Protein AF-A0A0M8T6E2-F1 (afdb_monomer_lite)

Radius of gyration: 16.02 Å; chains: 1; bounding box: 38×31×48 Å

Foldseek 3Di:
DDLLVVLVLQLPFAAPVGRVHGQWEADLAFIWGHGDPDSADPFWDKKKKWKWWWQWDQDPPDGDIFTAIDTDDMDIWTYDSDTDGIPPGRWDCADDNIKMKMWIFTDDDDDRVQADRDDDAPDPPDPGQKDWGDTPDSGTNTMMIRGHPCNVVD

pLDDT: mean 89.42, std 9.11, range [56.34, 98.38]

Sequence (154 aa):
MGPDEKADYLKALRSKDRPDYSALFMTDTGVYLSLKDGKRPCEAVEVKISHFRVDMTRATSKPGYSHSYKPINTVVVKVGPRDGFAPGSVPPPPQGCGGTLSVLYVGDEITEDDLPDELRLPSTDSSIDWTLVVLTADRALDGVFQPPAVLQNC

Structure (mmCIF, N/CA/C/O backbone):
data_AF-A0A0M8T6E2-F1
#
_entry.id   AF-A0A0M8T6E2-F1
#
loop_
_atom_site.group_PDB
_atom_site.id
_atom_site.type_symbol
_atom_site.label_atom_id
_atom_site.label_alt_id
_atom_site.label_comp_id
_atom_site.label_asym_id
_atom_site.label_entity_id
_atom_site.label_seq_id
_atom_site.pdbx_PDB_ins_code
_atom_site.Cartn_x
_atom_site.Cartn_y
_atom_site.Cartn_z
_atom_site.occupancy
_atom_site.B_iso_or_equiv
_atom_site.auth_seq_id
_atom_site.auth_comp_id
_atom_site.auth_asym_id
_atom_site.auth_atom_id
_atom_site.pdbx_PDB_model_num
ATOM 1 N N . MET A 1 1 ? -12.105 -11.218 15.737 1.00 69.62 1 MET A N 1
ATOM 2 C CA . MET A 1 1 ? -12.263 -10.846 14.323 1.00 69.62 1 MET A CA 1
ATOM 3 C C . MET A 1 1 ? -11.144 -11.518 13.558 1.00 69.62 1 MET A C 1
ATOM 5 O O . MET A 1 1 ? -9.988 -11.320 13.930 1.00 69.62 1 MET A O 1
ATOM 9 N N . GLY A 1 2 ? -11.487 -12.373 12.598 1.00 80.25 2 GLY A N 1
ATOM 10 C CA . GLY A 1 2 ? -10.502 -12.999 11.712 1.00 80.25 2 GLY A CA 1
ATOM 11 C C . GLY A 1 2 ? -9.833 -11.974 10.780 1.00 80.25 2 GLY A C 1
ATOM 12 O O . GLY A 1 2 ? -10.283 -10.826 10.723 1.00 80.25 2 GLY A O 1
ATOM 13 N N . PRO A 1 3 ? -8.757 -12.344 10.062 1.00 81.31 3 PRO A N 1
ATOM 14 C CA . PRO A 1 3 ? -8.084 -11.451 9.117 1.00 81.31 3 PRO A CA 1
ATOM 15 C C . PRO A 1 3 ? -8.998 -10.895 8.018 1.00 81.31 3 PRO A C 1
ATOM 17 O O . PRO A 1 3 ? -8.932 -9.701 7.737 1.00 81.31 3 PRO A O 1
ATOM 20 N N . ASP A 1 4 ? -9.889 -11.721 7.472 1.00 86.50 4 ASP A N 1
ATOM 21 C CA . ASP A 1 4 ? -10.779 -11.325 6.372 1.00 86.50 4 ASP A CA 1
ATOM 22 C C . ASP A 1 4 ? -11.868 -10.363 6.856 1.00 86.50 4 ASP A C 1
ATOM 24 O O . ASP A 1 4 ? -12.018 -9.266 6.326 1.00 86.50 4 ASP A O 1
ATOM 28 N N . GLU A 1 5 ? -12.528 -10.688 7.973 1.00 89.56 5 GLU A N 1
ATOM 29 C CA . GLU A 1 5 ? -13.490 -9.788 8.629 1.00 89.56 5 GLU A CA 1
ATOM 30 C C . GLU A 1 5 ? -12.855 -8.433 8.981 1.00 89.56 5 GLU A C 1
ATOM 32 O O . GLU A 1 5 ? -13.495 -7.383 8.914 1.00 89.56 5 GLU A O 1
ATOM 37 N N . LYS A 1 6 ? -11.572 -8.452 9.363 1.00 92.00 6 LYS A N 1
ATOM 38 C CA . LYS A 1 6 ? -10.796 -7.248 9.653 1.00 92.00 6 LYS A CA 1
ATOM 39 C C . LYS A 1 6 ? -10.529 -6.442 8.388 1.00 92.00 6 LYS A C 1
ATOM 41 O O . LYS A 1 6 ? -10.635 -5.216 8.442 1.00 92.00 6 LYS A O 1
ATOM 46 N N . ALA A 1 7 ? -10.177 -7.101 7.287 1.00 92.88 7 ALA A N 1
ATOM 47 C CA . ALA A 1 7 ? -9.965 -6.445 6.006 1.00 92.88 7 ALA A CA 1
ATOM 48 C C . ALA A 1 7 ? -11.254 -5.770 5.532 1.00 92.88 7 ALA A C 1
ATOM 50 O O . ALA A 1 7 ? -11.244 -4.571 5.255 1.00 92.88 7 ALA A O 1
ATOM 51 N N . ASP A 1 8 ? -12.369 -6.497 5.554 1.00 93.12 8 ASP A N 1
ATOM 52 C CA . ASP A 1 8 ? -13.688 -5.997 5.167 1.00 93.12 8 ASP A CA 1
ATOM 53 C C . ASP A 1 8 ? -14.126 -4.814 6.023 1.00 93.12 8 ASP A C 1
ATOM 55 O O . ASP A 1 8 ? -14.565 -3.783 5.506 1.00 93.12 8 ASP A O 1
ATOM 59 N N . TYR A 1 9 ? -13.956 -4.925 7.342 1.00 93.25 9 TYR A N 1
ATOM 60 C CA . TYR A 1 9 ? -14.249 -3.835 8.260 1.00 93.25 9 TYR A CA 1
ATOM 61 C C . TYR A 1 9 ? -13.443 -2.578 7.916 1.00 93.25 9 TYR A C 1
ATOM 63 O O . TYR A 1 9 ? -14.031 -1.504 7.776 1.00 93.25 9 TYR A O 1
ATOM 71 N N . LEU A 1 10 ? -12.120 -2.701 7.744 1.00 93.56 10 LEU A N 1
ATOM 72 C CA . LEU A 1 10 ? -11.243 -1.570 7.426 1.00 93.56 10 LEU A CA 1
ATOM 73 C C . LEU A 1 10 ? -11.562 -0.968 6.050 1.00 93.56 10 LEU A C 1
ATOM 75 O O . LEU A 1 10 ? -11.645 0.254 5.932 1.00 93.56 10 LEU A O 1
ATOM 79 N N . LYS A 1 11 ? -11.827 -1.805 5.040 1.00 92.38 11 LYS A N 1
ATOM 80 C CA . LYS A 1 11 ? -12.272 -1.389 3.700 1.00 92.38 11 LYS A CA 1
ATOM 81 C C . LYS A 1 11 ? -13.623 -0.691 3.714 1.00 92.38 11 LYS A C 1
ATOM 83 O O . LYS A 1 11 ? -13.892 0.129 2.839 1.00 92.38 11 LYS A O 1
ATOM 88 N N . ALA A 1 12 ? -14.498 -1.010 4.666 1.00 92.50 12 ALA A N 1
ATOM 89 C CA . ALA A 1 12 ? -15.821 -0.403 4.805 1.00 92.50 12 ALA A CA 1
ATOM 90 C C . ALA A 1 12 ? -15.797 0.955 5.526 1.00 92.50 12 ALA A C 1
ATOM 92 O O . ALA A 1 12 ? -16.806 1.672 5.524 1.00 92.50 12 ALA A O 1
ATOM 93 N N . LEU A 1 13 ? -14.669 1.333 6.133 1.00 92.44 13 LEU A N 1
ATOM 94 C CA . LEU A 1 13 ? -14.503 2.646 6.742 1.00 92.44 13 LEU A CA 1
ATOM 95 C C . LEU A 1 13 ? -14.535 3.731 5.661 1.00 92.44 13 LEU A C 1
ATOM 97 O O . LEU A 1 13 ? -13.966 3.576 4.581 1.00 92.44 13 LEU A O 1
ATOM 101 N N . ARG A 1 14 ? -15.227 4.840 5.935 1.00 92.81 14 ARG A N 1
ATOM 102 C CA . ARG A 1 14 ? -15.407 5.935 4.971 1.00 92.81 14 ARG A CA 1
ATOM 103 C C . ARG A 1 14 ? -14.781 7.221 5.457 1.00 92.81 14 ARG A C 1
ATOM 105 O O . ARG A 1 14 ? -14.895 7.559 6.642 1.00 92.81 14 ARG A O 1
ATOM 112 N N . SER A 1 15 ? -14.123 7.907 4.526 1.00 90.94 15 SER A N 1
ATOM 113 C CA . SER A 1 15 ? -13.422 9.141 4.832 1.00 90.94 15 SER A CA 1
ATOM 114 C C . SER A 1 15 ? -14.388 10.250 5.241 1.00 90.94 15 SER A C 1
ATOM 116 O O . SER A 1 15 ? -15.468 10.391 4.660 1.00 90.94 15 SER A O 1
ATOM 118 N N . LYS A 1 16 ? -14.015 11.043 6.255 1.00 88.38 16 LYS A N 1
ATOM 119 C CA . LYS A 1 16 ? -14.802 12.224 6.658 1.00 88.38 16 LYS A CA 1
ATOM 120 C C . LYS A 1 16 ? -14.781 13.312 5.588 1.00 88.38 16 LYS A C 1
ATOM 122 O O . LYS A 1 16 ? -15.783 13.989 5.388 1.00 88.38 16 LYS A O 1
ATOM 127 N N . ASP A 1 17 ? -13.645 13.445 4.907 1.00 86.00 17 ASP A N 1
ATOM 128 C CA . ASP A 1 17 ? -13.389 14.503 3.935 1.00 86.00 17 ASP A CA 1
ATOM 129 C C . ASP A 1 17 ? -13.932 14.109 2.555 1.00 86.00 17 ASP A C 1
ATOM 131 O O . ASP A 1 17 ? -14.303 14.968 1.756 1.00 86.00 17 ASP A O 1
ATOM 135 N N . ARG A 1 18 ? -13.987 12.799 2.269 1.00 85.19 18 ARG A N 1
ATOM 136 C CA . ARG A 1 18 ? -14.469 12.241 1.000 1.00 85.19 18 ARG A CA 1
ATOM 137 C C . ARG A 1 18 ? -15.268 10.949 1.234 1.00 85.19 18 ARG A C 1
ATOM 139 O O . ARG A 1 18 ? -14.682 9.870 1.233 1.00 85.19 18 ARG A O 1
ATOM 146 N N . PRO A 1 19 ? -16.599 11.026 1.401 1.00 83.69 19 PRO A N 1
ATOM 147 C CA . PRO A 1 19 ? -17.426 9.878 1.782 1.00 83.69 19 PRO A CA 1
ATOM 148 C C . PRO A 1 19 ? -17.401 8.683 0.823 1.00 83.69 19 PRO A C 1
ATOM 150 O O . PRO A 1 19 ? -17.725 7.585 1.260 1.00 83.69 19 PRO A O 1
ATOM 153 N N . ASP A 1 20 ? -17.016 8.874 -0.440 1.00 85.50 20 ASP A N 1
ATOM 154 C CA . ASP A 1 20 ? -16.897 7.795 -1.434 1.00 85.50 20 ASP A CA 1
ATOM 155 C C . ASP A 1 20 ? -15.551 7.050 -1.367 1.00 85.50 20 ASP A C 1
ATOM 157 O O . ASP A 1 20 ? -15.358 6.048 -2.051 1.00 85.50 20 ASP A O 1
ATOM 161 N N . TYR A 1 21 ? -14.617 7.518 -0.534 1.00 85.81 21 TYR A N 1
ATOM 162 C CA . TYR A 1 21 ? -13.268 6.970 -0.403 1.00 85.81 21 TYR A CA 1
ATOM 163 C C . TYR A 1 21 ? -13.101 6.210 0.918 1.00 85.81 21 TYR A C 1
ATOM 165 O O . TYR A 1 21 ? -13.776 6.492 1.919 1.00 85.81 21 TYR A O 1
ATOM 173 N N . SER A 1 22 ? -12.164 5.257 0.929 1.00 91.38 22 SER A N 1
ATOM 174 C CA . SER A 1 22 ? -11.736 4.578 2.156 1.00 91.38 22 SER A CA 1
ATOM 175 C C . SER A 1 22 ? -11.199 5.591 3.172 1.00 91.38 22 SER A C 1
ATOM 177 O O . SER A 1 22 ? -10.497 6.538 2.817 1.00 91.38 22 SER A O 1
ATOM 179 N N . ALA A 1 23 ? -11.535 5.403 4.450 1.00 93.88 23 ALA A N 1
ATOM 180 C CA . ALA A 1 23 ? -10.972 6.215 5.532 1.00 93.88 23 ALA A CA 1
ATOM 181 C C . ALA A 1 23 ? -9.496 5.905 5.791 1.00 93.88 23 ALA A C 1
ATOM 183 O O . ALA A 1 23 ? -8.774 6.764 6.292 1.00 93.88 23 ALA A O 1
ATOM 184 N N . LEU A 1 24 ? -9.096 4.662 5.514 1.00 94.81 24 LEU A N 1
ATOM 185 C CA . LEU A 1 24 ? -7.735 4.168 5.626 1.00 94.81 24 LEU A CA 1
ATOM 186 C C . LEU A 1 24 ? -7.137 4.133 4.225 1.00 94.81 24 LEU A C 1
ATOM 188 O O . LEU A 1 24 ? -7.641 3.401 3.372 1.00 94.81 24 LEU A O 1
ATOM 192 N N . PHE A 1 25 ? -6.102 4.930 4.002 1.00 94.50 25 PHE A N 1
ATOM 193 C CA . PHE A 1 25 ? -5.474 5.069 2.694 1.00 94.50 25 PHE A CA 1
ATOM 194 C C . PHE A 1 25 ? -3.969 5.295 2.831 1.00 94.50 25 PHE A C 1
ATOM 196 O O . PHE A 1 25 ? -3.473 5.686 3.894 1.00 94.50 25 PHE A O 1
ATOM 203 N N . MET A 1 26 ? -3.251 5.041 1.747 1.00 95.19 26 MET A N 1
ATOM 204 C CA . MET A 1 26 ? -1.810 5.211 1.634 1.00 95.19 26 MET A CA 1
ATOM 205 C C . MET A 1 26 ? -1.477 6.298 0.604 1.00 95.19 26 MET A C 1
ATOM 207 O O . MET A 1 26 ? -2.158 6.461 -0.406 1.00 95.19 26 MET A O 1
ATOM 211 N N . THR A 1 27 ? -0.414 7.048 0.873 1.00 94.25 27 THR A N 1
ATOM 212 C CA . THR A 1 27 ? 0.239 7.984 -0.052 1.00 94.25 27 THR A CA 1
ATOM 213 C C . THR A 1 27 ? 1.740 7.680 -0.097 1.00 94.25 27 THR A C 1
ATOM 215 O O . THR A 1 27 ? 2.234 6.821 0.639 1.00 94.25 27 THR A O 1
ATOM 218 N N . ASP A 1 28 ? 2.498 8.413 -0.909 1.00 92.75 28 ASP A N 1
ATOM 219 C CA . ASP A 1 28 ? 3.970 8.411 -0.887 1.00 92.75 28 ASP A CA 1
ATOM 220 C C . ASP A 1 28 ? 4.573 8.846 0.460 1.00 92.75 28 ASP A C 1
ATOM 222 O O . ASP A 1 28 ? 5.725 8.543 0.757 1.00 92.75 28 ASP A O 1
ATOM 226 N N . THR A 1 29 ? 3.794 9.522 1.307 1.00 95.00 29 THR A N 1
ATOM 227 C CA . THR A 1 29 ? 4.209 9.940 2.653 1.00 95.00 29 THR A CA 1
ATOM 228 C C . THR A 1 29 ? 3.785 8.966 3.753 1.00 95.00 29 THR A C 1
ATOM 230 O O . THR A 1 29 ? 4.117 9.190 4.917 1.00 95.00 29 THR A O 1
ATOM 233 N N . GLY A 1 30 ? 3.085 7.879 3.412 1.00 96.38 30 GLY A N 1
ATOM 234 C CA . GLY A 1 30 ? 2.708 6.797 4.322 1.00 96.38 30 GLY A CA 1
ATOM 235 C C . GLY A 1 30 ? 1.203 6.606 4.494 1.00 96.38 30 GLY A C 1
ATOM 236 O O . GLY A 1 30 ? 0.403 6.959 3.632 1.00 96.38 30 GLY A O 1
ATOM 237 N N . VAL A 1 31 ? 0.813 5.976 5.602 1.00 97.38 31 VAL A N 1
ATOM 238 C CA . VAL A 1 31 ? -0.565 5.544 5.876 1.00 97.38 31 VAL A CA 1
ATOM 239 C C . VAL A 1 31 ? -1.291 6.542 6.763 1.00 97.38 31 VAL A C 1
ATOM 241 O O . VAL A 1 31 ? -0.778 6.968 7.804 1.00 97.38 31 VAL A O 1
ATOM 244 N N . TYR A 1 32 ? -2.527 6.849 6.380 1.00 95.81 32 TYR A N 1
ATOM 245 C CA . TYR A 1 32 ? -3.393 7.790 7.073 1.00 95.81 32 TYR A CA 1
ATOM 246 C C . TYR A 1 32 ? -4.762 7.188 7.367 1.00 95.81 32 TYR A C 1
ATOM 248 O O . TYR A 1 32 ? -5.313 6.408 6.591 1.00 95.81 32 TYR A O 1
ATOM 256 N N . LEU A 1 33 ? -5.327 7.613 8.496 1.00 94.81 33 LEU A N 1
ATOM 257 C CA . LEU A 1 33 ? -6.717 7.385 8.863 1.00 94.81 33 LEU A CA 1
ATOM 258 C C . LEU A 1 33 ? -7.440 8.727 8.972 1.00 94.81 33 LEU A C 1
ATOM 260 O O . LEU A 1 33 ? -7.041 9.583 9.763 1.00 94.81 33 LEU A O 1
ATOM 264 N N . SER A 1 34 ? -8.526 8.893 8.223 1.00 93.88 34 SER A N 1
ATOM 265 C CA . SER A 1 34 ? -9.425 10.048 8.324 1.00 93.88 34 SER A CA 1
ATOM 266 C C . SER A 1 34 ? -10.866 9.551 8.371 1.00 93.88 34 SER A C 1
ATOM 268 O O . SER A 1 34 ? -11.433 9.239 7.335 1.00 93.88 34 SER A O 1
ATOM 270 N N . LEU A 1 35 ? -11.461 9.395 9.555 1.00 90.75 35 LEU A N 1
ATOM 271 C CA . LEU A 1 35 ? -12.742 8.698 9.731 1.00 90.75 35 LEU A CA 1
ATOM 272 C C . LEU A 1 35 ? -13.931 9.637 9.904 1.00 90.75 35 LEU A C 1
ATOM 274 O O . LEU A 1 35 ? -13.884 10.568 10.704 1.00 90.75 35 LEU A O 1
ATOM 278 N N . LYS A 1 36 ? -15.052 9.308 9.251 1.00 83.00 36 LYS A N 1
ATOM 279 C CA . LYS A 1 36 ? -16.370 9.843 9.622 1.00 83.00 36 LYS A CA 1
ATOM 280 C C . LYS A 1 36 ? -16.832 9.225 10.952 1.00 83.00 36 LYS A C 1
ATOM 282 O O . LYS A 1 36 ? -16.729 8.010 11.134 1.00 83.00 36 LYS A O 1
ATOM 287 N N . ASP A 1 37 ? -17.348 10.046 11.867 1.00 71.31 37 ASP A N 1
ATOM 288 C CA . ASP A 1 37 ? -17.770 9.612 13.207 1.00 71.31 37 ASP A CA 1
ATOM 289 C C . ASP A 1 37 ? -18.751 8.418 13.178 1.00 71.31 37 ASP A C 1
ATOM 291 O O . ASP A 1 37 ? -19.625 8.323 12.314 1.00 71.31 37 ASP A O 1
ATOM 295 N N . GLY A 1 38 ? -18.607 7.499 14.144 1.00 72.38 38 GLY A N 1
ATOM 296 C CA . GLY A 1 38 ? -19.554 6.402 14.411 1.00 72.38 38 GLY A CA 1
ATOM 297 C C . GLY A 1 38 ? -19.102 4.982 14.036 1.00 72.38 38 GLY A C 1
ATOM 298 O O . GLY A 1 38 ? -19.657 4.028 14.571 1.00 72.38 38 GLY A O 1
ATOM 299 N N . LYS A 1 39 ? -18.079 4.808 13.185 1.00 78.94 39 LYS A N 1
ATOM 300 C CA . LYS A 1 39 ? -17.512 3.480 12.829 1.00 78.94 39 LYS A CA 1
ATOM 301 C C . LYS A 1 39 ? -16.029 3.344 13.174 1.00 78.94 39 LYS A C 1
ATOM 303 O O . LYS A 1 39 ? -15.262 2.702 12.469 1.00 78.94 39 LYS A O 1
ATOM 308 N N . ARG A 1 40 ? -15.594 4.024 14.226 1.00 87.00 40 ARG A N 1
ATOM 309 C CA . ARG A 1 40 ? -14.186 4.060 14.607 1.00 87.00 40 ARG A CA 1
ATOM 310 C C . ARG A 1 40 ? -13.771 2.748 15.287 1.00 87.00 40 ARG A C 1
ATOM 312 O O . ARG A 1 40 ? -14.533 2.256 16.119 1.00 87.00 40 ARG A O 1
ATOM 319 N N . PRO A 1 41 ? -12.569 2.210 15.001 1.00 87.00 41 PRO A N 1
ATOM 320 C CA . PRO A 1 41 ? -12.011 1.126 15.800 1.00 87.00 41 PRO A CA 1
ATOM 321 C C . PRO A 1 41 ? -11.953 1.518 17.280 1.00 87.00 41 PRO A C 1
ATOM 323 O O . PRO A 1 41 ? -11.557 2.637 17.606 1.00 87.00 41 PRO A O 1
ATOM 326 N N . CYS A 1 42 ? -12.322 0.609 18.181 1.00 88.44 42 CYS A N 1
ATOM 327 C CA . CYS A 1 42 ? -12.231 0.868 19.621 1.00 88.44 42 CYS A CA 1
ATOM 328 C C . CYS A 1 42 ? -10.776 1.071 20.078 1.00 88.44 42 CYS A C 1
ATOM 330 O O . CYS A 1 42 ? -10.515 1.843 20.997 1.00 88.44 42 CYS A O 1
ATOM 332 N N . GLU A 1 43 ? -9.833 0.416 19.399 1.00 91.69 43 GLU A N 1
ATOM 333 C CA . GLU A 1 43 ? -8.400 0.455 19.678 1.00 91.69 43 GLU A CA 1
ATOM 334 C C . GLU A 1 43 ? -7.595 0.623 18.385 1.00 91.69 43 GLU A C 1
ATOM 336 O O . GLU A 1 43 ? -8.123 0.475 17.281 1.00 91.69 43 GLU A O 1
ATOM 341 N N . ALA A 1 44 ? -6.307 0.941 18.522 1.00 93.50 44 ALA A N 1
ATOM 342 C CA . ALA A 1 44 ? -5.403 1.022 17.384 1.00 93.50 44 ALA A CA 1
ATOM 343 C C . ALA A 1 44 ? -5.242 -0.360 16.745 1.00 93.50 44 ALA A C 1
ATOM 345 O O . ALA A 1 44 ? -4.975 -1.351 17.424 1.00 93.50 44 ALA A O 1
ATOM 346 N N . VAL A 1 45 ? -5.384 -0.415 15.428 1.00 94.00 45 VAL A N 1
ATOM 347 C CA . VAL A 1 45 ? -5.386 -1.654 14.663 1.00 94.00 45 VAL A CA 1
ATOM 348 C C . VAL A 1 45 ? -4.016 -1.876 14.040 1.00 94.00 45 VAL A C 1
ATOM 350 O O . VAL A 1 45 ? -3.494 -1.000 13.356 1.00 94.00 45 VAL A O 1
ATOM 353 N N . GLU A 1 46 ? -3.443 -3.059 14.251 1.00 95.75 46 GLU A N 1
ATOM 354 C CA . GLU A 1 46 ? -2.213 -3.464 13.567 1.00 95.75 46 GLU A CA 1
ATOM 355 C C . GLU A 1 46 ? -2.485 -3.812 12.105 1.00 95.75 46 GLU A C 1
ATOM 357 O O . GLU A 1 46 ? -3.378 -4.609 11.802 1.00 95.75 46 GLU A O 1
ATOM 362 N N . VAL A 1 47 ? -1.697 -3.233 11.213 1.00 97.00 47 VAL A N 1
ATOM 363 C CA . VAL A 1 47 ? -1.704 -3.485 9.770 1.00 97.00 47 VAL A CA 1
ATOM 364 C C . VAL A 1 47 ? -0.268 -3.694 9.308 1.00 97.00 47 VAL A C 1
ATOM 366 O O . VAL A 1 47 ? 0.680 -3.252 9.965 1.00 97.00 47 VAL A O 1
ATOM 369 N N . LYS A 1 48 ? -0.105 -4.394 8.191 1.00 98.31 48 LYS A N 1
ATOM 370 C CA . LYS A 1 48 ? 1.196 -4.675 7.592 1.00 98.31 48 LYS A CA 1
ATOM 371 C C . LYS A 1 48 ? 1.365 -3.846 6.329 1.00 98.31 48 LYS A C 1
ATOM 373 O O . LYS A 1 48 ? 0.393 -3.585 5.623 1.00 98.31 48 LYS A O 1
ATOM 378 N N . ILE A 1 49 ? 2.599 -3.447 6.056 1.00 98.38 49 ILE A N 1
ATOM 379 C CA . ILE A 1 49 ? 2.982 -2.806 4.805 1.00 98.38 49 ILE A CA 1
ATOM 380 C C . ILE A 1 49 ? 4.136 -3.604 4.225 1.00 98.38 49 ILE A C 1
ATOM 382 O O . ILE A 1 49 ? 5.175 -3.717 4.872 1.00 98.38 49 ILE A O 1
ATOM 386 N N . SER A 1 50 ? 3.952 -4.157 3.032 1.00 98.38 50 SER A N 1
ATOM 387 C CA . SER A 1 50 ? 5.029 -4.813 2.290 1.00 98.38 50 SER A CA 1
ATOM 388 C C . SER A 1 50 ? 5.510 -3.864 1.208 1.00 98.38 50 SER A C 1
ATOM 390 O O . SER A 1 50 ? 4.713 -3.324 0.437 1.00 98.38 50 SER A O 1
ATOM 392 N N . HIS A 1 51 ? 6.818 -3.641 1.187 1.00 98.00 51 HIS A N 1
ATOM 393 C CA . HIS A 1 51 ? 7.484 -2.812 0.202 1.00 98.00 51 HIS A CA 1
ATOM 394 C C . HIS A 1 51 ? 8.183 -3.705 -0.816 1.00 98.00 51 HIS A C 1
ATOM 396 O O . HIS A 1 51 ? 8.917 -4.628 -0.458 1.00 98.00 51 HIS A O 1
ATOM 402 N N . PHE A 1 52 ? 7.990 -3.387 -2.088 1.00 97.88 52 PHE A N 1
ATOM 403 C CA . PHE A 1 52 ? 8.589 -4.067 -3.220 1.00 97.88 52 PHE A CA 1
ATOM 404 C C . PHE A 1 52 ? 9.335 -3.054 -4.068 1.00 97.88 52 PHE A C 1
ATOM 406 O O . PHE A 1 52 ? 8.835 -1.972 -4.379 1.00 97.88 52 PHE A O 1
ATOM 413 N N . ARG A 1 53 ? 10.535 -3.427 -4.486 1.00 96.62 53 ARG A N 1
ATOM 414 C CA . ARG A 1 53 ? 11.233 -2.751 -5.563 1.00 96.62 53 ARG A CA 1
ATOM 415 C C . ARG A 1 53 ? 10.596 -3.184 -6.877 1.00 96.62 53 ARG A C 1
ATOM 417 O O . ARG A 1 53 ? 10.417 -4.375 -7.112 1.00 96.62 53 ARG A O 1
ATOM 424 N N . VAL A 1 54 ? 10.291 -2.215 -7.727 1.00 95.69 54 VAL A N 1
ATOM 425 C CA . VAL A 1 54 ? 9.778 -2.438 -9.080 1.00 95.69 54 VAL A CA 1
ATOM 426 C C . VAL A 1 54 ? 10.890 -2.093 -10.053 1.00 95.69 54 VAL A C 1
ATOM 428 O O . VAL A 1 54 ? 11.106 -0.922 -10.363 1.00 95.69 54 VAL A O 1
ATOM 431 N N . ASP A 1 55 ? 11.633 -3.101 -10.499 1.00 92.44 55 ASP A N 1
ATOM 432 C CA . ASP A 1 55 ? 12.658 -2.898 -11.519 1.00 92.44 55 ASP A CA 1
ATOM 433 C C . ASP A 1 55 ? 11.967 -2.691 -12.865 1.00 92.44 55 ASP A C 1
ATOM 435 O O . ASP A 1 55 ? 11.244 -3.567 -13.335 1.00 92.44 55 ASP A O 1
ATOM 439 N N . MET A 1 56 ? 12.174 -1.521 -13.467 1.00 87.31 56 MET A N 1
ATOM 440 C CA . MET A 1 56 ? 11.571 -1.154 -14.742 1.00 87.31 56 MET A CA 1
ATOM 441 C C . MET A 1 56 ? 12.603 -1.219 -15.859 1.00 87.31 56 MET A C 1
ATOM 443 O O . MET A 1 56 ? 13.748 -0.800 -15.701 1.00 87.31 56 MET A O 1
ATOM 447 N N . THR A 1 57 ? 12.197 -1.747 -17.007 1.00 83.69 57 THR A N 1
ATOM 448 C CA . THR A 1 57 ? 13.040 -1.822 -18.202 1.00 83.69 57 THR A CA 1
ATOM 449 C C . THR A 1 57 ? 12.222 -1.416 -19.409 1.00 83.69 57 THR A C 1
ATOM 451 O O . THR A 1 57 ? 11.100 -1.896 -19.597 1.00 83.69 57 THR A O 1
ATOM 454 N N . ARG A 1 58 ? 12.764 -0.527 -20.238 1.00 76.88 58 ARG A N 1
ATOM 455 C CA . ARG A 1 58 ? 12.123 -0.144 -21.489 1.00 76.88 58 ARG A CA 1
ATOM 456 C C . ARG A 1 58 ? 11.920 -1.366 -22.374 1.00 76.88 58 ARG A C 1
ATOM 458 O O . ARG A 1 58 ? 12.867 -2.077 -22.715 1.00 76.88 58 ARG A O 1
ATOM 465 N N . ALA A 1 59 ? 10.675 -1.600 -22.773 1.00 68.88 59 ALA A N 1
ATOM 466 C CA . ALA A 1 59 ? 10.364 -2.695 -23.671 1.00 68.88 59 ALA A CA 1
ATOM 467 C C . ALA A 1 59 ? 10.946 -2.385 -25.060 1.00 68.88 59 ALA A C 1
ATOM 469 O O . ALA A 1 59 ? 10.670 -1.348 -25.660 1.00 68.88 59 ALA A O 1
ATOM 470 N N . THR A 1 60 ? 11.767 -3.291 -25.586 1.00 66.12 60 THR A N 1
ATOM 471 C CA . THR A 1 60 ? 12.377 -3.149 -26.920 1.00 66.12 60 THR A CA 1
ATOM 472 C C . THR A 1 60 ? 11.404 -3.487 -28.049 1.00 66.12 60 THR A C 1
ATOM 474 O O . THR A 1 60 ? 11.610 -3.073 -29.187 1.00 66.12 60 THR A O 1
ATOM 477 N N . SER A 1 61 ? 10.338 -4.234 -27.746 1.00 58.22 61 SER A N 1
ATOM 478 C CA . SER A 1 61 ? 9.400 -4.797 -28.724 1.00 58.22 61 SER A CA 1
ATOM 479 C C . SER A 1 61 ? 8.062 -4.060 -28.824 1.00 58.22 61 SER A C 1
ATOM 481 O O . SER A 1 61 ? 7.325 -4.281 -29.786 1.00 58.22 61 SER A O 1
ATOM 483 N N . LYS A 1 62 ? 7.725 -3.192 -27.860 1.00 56.34 62 LYS A N 1
ATOM 484 C CA . LYS A 1 62 ? 6.484 -2.401 -27.829 1.00 56.34 62 LYS A CA 1
ATOM 485 C C . LYS A 1 62 ? 6.709 -1.062 -27.117 1.00 56.34 62 LYS A C 1
ATOM 487 O O . LYS A 1 62 ? 7.579 -0.990 -26.253 1.00 56.34 62 LYS A O 1
ATOM 492 N N . PRO A 1 63 ? 5.918 -0.017 -27.419 1.00 60.84 63 PRO A N 1
ATOM 493 C CA . PRO A 1 63 ? 5.892 1.190 -26.600 1.00 60.84 63 PRO A CA 1
ATOM 494 C C . PRO A 1 63 ? 5.468 0.834 -25.168 1.00 60.84 63 PRO A C 1
ATOM 496 O O . PRO A 1 63 ? 4.375 0.306 -24.972 1.00 60.84 63 PRO A O 1
ATOM 499 N N . GLY A 1 64 ? 6.329 1.094 -24.184 1.00 72.50 64 GLY A N 1
ATOM 500 C CA . GLY A 1 64 ? 6.041 0.845 -22.770 1.00 72.50 64 GLY A CA 1
ATOM 501 C C . GLY A 1 64 ? 7.243 0.332 -21.977 1.00 72.50 64 GLY A C 1
ATOM 502 O O . GLY A 1 64 ? 8.371 0.295 -22.474 1.00 72.50 64 GLY A O 1
ATOM 503 N N . TYR A 1 65 ? 6.979 -0.074 -20.737 1.00 77.12 65 TYR A N 1
ATOM 504 C CA . TYR A 1 65 ? 7.963 -0.644 -19.819 1.00 77.12 65 TYR A CA 1
ATOM 505 C C . TYR A 1 65 ? 7.513 -2.037 -19.384 1.00 77.12 65 TYR A C 1
ATOM 507 O O . TYR A 1 65 ? 6.349 -2.231 -19.036 1.00 77.12 65 TYR A O 1
ATOM 515 N N . SER A 1 66 ? 8.435 -2.996 -19.383 1.00 85.25 66 SER A N 1
ATOM 516 C CA . SER A 1 66 ? 8.280 -4.229 -18.611 1.00 85.25 66 SER A CA 1
ATOM 517 C C . SER A 1 66 ? 8.753 -3.988 -17.183 1.00 85.25 66 SER A C 1
ATOM 519 O O . SER A 1 66 ? 9.631 -3.148 -16.959 1.00 85.25 66 SER A O 1
ATOM 521 N N . HIS A 1 67 ? 8.214 -4.738 -16.228 1.00 89.88 67 HIS A N 1
ATOM 522 C CA . HIS A 1 67 ? 8.648 -4.651 -14.842 1.00 89.88 67 HIS A CA 1
ATOM 523 C C . HIS A 1 67 ? 8.705 -6.017 -14.163 1.00 89.88 67 HIS A C 1
ATOM 525 O O . HIS A 1 67 ? 8.109 -6.984 -14.629 1.00 89.88 67 HIS A O 1
ATOM 531 N N . SER A 1 68 ? 9.450 -6.068 -13.063 1.00 93.38 68 SER A N 1
ATOM 532 C CA . SER A 1 68 ? 9.505 -7.202 -12.142 1.00 93.38 68 SER A CA 1
ATOM 533 C C . SER A 1 68 ? 9.539 -6.700 -10.706 1.00 93.38 68 SER A C 1
ATOM 535 O O . SER A 1 68 ? 10.119 -5.642 -10.435 1.00 93.38 68 SER A O 1
ATOM 537 N N . TYR A 1 69 ? 8.977 -7.483 -9.793 1.00 96.06 69 TYR A N 1
ATOM 538 C CA . TYR A 1 69 ? 8.951 -7.175 -8.372 1.00 96.06 69 TYR A CA 1
ATOM 539 C C . TYR A 1 69 ? 10.111 -7.839 -7.635 1.00 96.06 69 TYR A C 1
ATOM 541 O O . TYR A 1 69 ? 10.601 -8.891 -8.032 1.00 96.06 69 TYR A O 1
ATOM 549 N N . LYS A 1 70 ? 10.586 -7.192 -6.570 1.00 96.31 70 LYS A N 1
ATOM 550 C CA . LYS A 1 70 ? 11.503 -7.782 -5.591 1.00 96.31 70 LYS A CA 1
ATOM 551 C C . LYS A 1 70 ? 11.119 -7.308 -4.194 1.00 96.31 70 LYS A C 1
ATOM 553 O O . LYS A 1 70 ? 11.079 -6.093 -3.985 1.00 96.31 70 LYS A O 1
ATOM 558 N N . PRO A 1 71 ? 10.871 -8.203 -3.230 1.00 97.00 71 PRO A N 1
ATOM 559 C CA . PRO A 1 71 ? 10.598 -7.815 -1.855 1.00 97.00 71 PRO A CA 1
ATOM 560 C C . PRO A 1 71 ? 11.752 -6.987 -1.280 1.00 97.00 71 PRO A C 1
ATOM 562 O O . PRO A 1 71 ? 12.924 -7.303 -1.491 1.00 97.00 71 PRO A O 1
ATOM 565 N N . ILE A 1 72 ? 11.421 -5.924 -0.550 1.00 96.50 72 ILE A N 1
ATOM 566 C CA . ILE A 1 72 ? 12.380 -5.129 0.226 1.00 96.50 72 ILE A CA 1
ATOM 567 C C . ILE A 1 72 ? 12.266 -5.539 1.691 1.00 96.50 72 ILE A C 1
ATOM 569 O O . ILE A 1 72 ? 13.197 -6.095 2.271 1.00 96.50 72 ILE A O 1
ATOM 573 N N . ASN A 1 73 ? 11.118 -5.245 2.293 1.00 96.12 73 ASN A N 1
ATOM 574 C CA . ASN A 1 73 ? 10.806 -5.546 3.680 1.00 96.12 73 ASN A CA 1
ATOM 575 C C . ASN A 1 73 ? 9.296 -5.455 3.924 1.00 96.12 73 ASN A C 1
ATOM 577 O O . ASN A 1 73 ? 8.549 -4.855 3.149 1.00 96.12 73 ASN A O 1
ATOM 581 N N . THR A 1 74 ? 8.880 -6.006 5.060 1.00 97.88 74 THR A N 1
ATOM 582 C CA . THR A 1 74 ? 7.534 -5.854 5.605 1.00 97.88 74 THR A CA 1
ATOM 583 C C . THR A 1 74 ? 7.637 -5.133 6.947 1.00 97.88 74 THR A C 1
ATOM 585 O O . THR A 1 74 ? 8.446 -5.509 7.798 1.00 97.88 74 THR A O 1
ATOM 588 N N . VAL A 1 75 ? 6.822 -4.099 7.153 1.00 97.44 75 VAL A N 1
ATOM 589 C CA . VAL A 1 75 ? 6.712 -3.383 8.431 1.00 97.44 75 VAL A CA 1
ATOM 590 C C . VAL A 1 75 ? 5.317 -3.552 9.021 1.00 97.44 75 VAL A C 1
ATOM 592 O O . VAL A 1 75 ? 4.329 -3.680 8.302 1.00 97.44 75 VAL A O 1
ATOM 595 N N . VAL A 1 76 ? 5.233 -3.553 10.351 1.00 98.00 76 VAL A N 1
ATOM 596 C CA . VAL A 1 76 ? 3.964 -3.589 11.086 1.00 98.00 76 VAL A CA 1
ATOM 597 C C . VAL A 1 76 ? 3.759 -2.233 11.740 1.00 98.00 76 VAL A C 1
ATOM 599 O O . VAL A 1 76 ? 4.619 -1.772 12.490 1.00 98.00 76 VAL A O 1
ATOM 602 N N . VAL A 1 77 ? 2.619 -1.602 11.474 1.00 97.38 77 VAL A N 1
ATOM 603 C CA . VAL A 1 77 ? 2.263 -0.299 12.048 1.00 97.38 77 VAL A CA 1
ATOM 604 C C 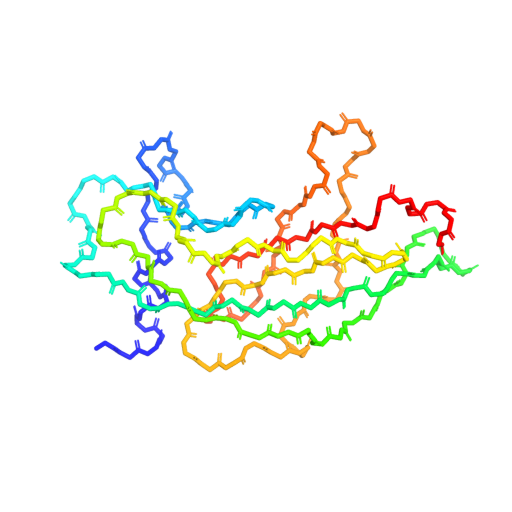. VAL A 1 77 ? 0.894 -0.358 12.710 1.00 97.38 77 VAL A C 1
ATOM 606 O O . VAL A 1 77 ? 0.066 -1.218 12.407 1.00 97.38 77 VAL A O 1
ATOM 609 N N . LYS A 1 78 ? 0.652 0.570 13.636 1.00 96.56 78 LYS A N 1
ATOM 610 C CA . LYS A 1 78 ? -0.641 0.731 14.305 1.00 96.56 78 LYS A CA 1
ATOM 611 C C . LYS A 1 78 ? -1.365 1.941 13.740 1.00 96.56 78 LYS A C 1
ATOM 613 O O . LYS A 1 78 ? -0.783 3.019 13.654 1.00 96.56 78 LYS A O 1
ATOM 618 N N . VAL A 1 79 ? -2.636 1.760 13.396 1.00 94.12 79 VAL A N 1
ATOM 619 C CA . VAL A 1 79 ? -3.485 2.809 12.826 1.00 94.12 79 VA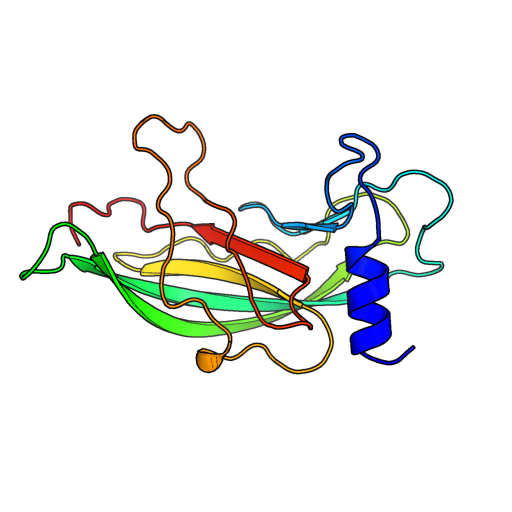L A CA 1
ATOM 620 C C . VAL A 1 79 ? -4.726 3.007 13.686 1.00 94.12 79 VAL A C 1
ATOM 622 O O . VAL A 1 79 ? -5.374 2.044 14.094 1.00 94.12 79 VAL A O 1
ATOM 625 N N . GLY A 1 80 ? -5.081 4.258 13.964 1.00 90.56 80 GLY A N 1
ATOM 626 C CA . GLY A 1 80 ? -6.188 4.576 14.858 1.00 90.56 80 GLY A CA 1
ATOM 627 C C . GLY A 1 80 ? -5.817 4.501 16.350 1.00 90.56 80 GLY A C 1
ATOM 628 O O . GLY A 1 80 ? -4.640 4.504 16.702 1.00 90.56 80 GLY A O 1
ATOM 629 N N . PRO A 1 81 ? -6.810 4.493 17.261 1.00 90.56 81 PRO A N 1
ATOM 630 C CA . PRO A 1 81 ? -8.229 4.660 16.957 1.00 90.56 81 PRO A CA 1
ATOM 631 C C . PRO A 1 81 ? -8.531 6.086 16.478 1.00 90.56 81 PRO A C 1
ATOM 633 O O . PRO A 1 81 ? -9.538 6.308 15.825 1.00 90.56 81 PRO A O 1
ATOM 636 N N . ARG A 1 82 ? -7.661 7.061 16.767 1.00 91.88 82 ARG A N 1
ATOM 637 C CA . ARG A 1 82 ? -7.813 8.449 16.314 1.00 91.88 82 ARG A CA 1
ATOM 638 C C . ARG A 1 82 ? -7.330 8.641 14.880 1.00 91.88 82 ARG A C 1
ATOM 640 O O . ARG A 1 82 ? -6.410 7.958 14.445 1.00 91.88 82 ARG A O 1
ATOM 647 N N . ASP A 1 83 ? -7.944 9.595 14.189 1.00 93.25 83 ASP A N 1
ATOM 648 C CA . ASP A 1 83 ? -7.458 10.086 12.901 1.00 93.25 83 ASP A CA 1
ATOM 649 C C . ASP A 1 83 ? -5.998 10.522 13.008 1.00 93.25 83 ASP A C 1
ATOM 651 O O . ASP A 1 83 ? -5.574 11.064 14.035 1.00 93.25 83 ASP A O 1
ATOM 655 N N . GLY A 1 84 ? -5.259 10.336 11.922 1.00 94.31 84 GLY A N 1
ATOM 656 C CA . GLY A 1 84 ? -3.885 10.787 11.821 1.00 94.31 84 GLY A CA 1
ATOM 657 C C . GLY A 1 84 ? -3.011 9.885 10.966 1.00 94.31 84 GLY A C 1
ATOM 658 O O . GLY A 1 84 ? -3.475 8.975 10.281 1.00 94.31 84 GLY A O 1
ATOM 659 N N . PHE A 1 85 ? -1.724 10.193 11.031 1.00 96.69 85 PHE A N 1
ATOM 660 C CA . PHE A 1 85 ? -0.645 9.467 10.383 1.00 96.69 85 PHE A CA 1
ATOM 661 C C . PHE A 1 85 ? -0.206 8.269 11.230 1.00 96.69 85 PHE A C 1
ATOM 663 O O . PHE A 1 85 ? -0.127 8.380 12.455 1.00 96.69 85 PHE A O 1
ATOM 670 N N . ALA A 1 86 ? 0.127 7.153 10.583 1.00 97.00 86 ALA A N 1
ATOM 671 C CA . ALA A 1 86 ? 0.721 5.986 11.226 1.00 97.00 86 ALA A CA 1
ATOM 672 C C . ALA A 1 86 ? 2.261 6.073 11.185 1.00 97.00 86 ALA A C 1
ATOM 674 O O . ALA A 1 86 ? 2.849 5.929 10.110 1.00 97.00 86 ALA A O 1
ATOM 675 N N . PRO A 1 87 ? 2.959 6.291 12.315 1.00 96.25 87 PRO A N 1
ATOM 676 C CA . PRO A 1 87 ? 4.416 6.397 12.318 1.00 96.25 87 PRO A CA 1
ATOM 677 C C . PRO A 1 87 ? 5.102 5.134 11.787 1.00 96.25 87 PRO A C 1
ATOM 679 O O . PRO A 1 87 ? 4.666 4.020 12.069 1.00 96.25 87 PRO A O 1
ATOM 682 N N . GLY A 1 88 ? 6.191 5.318 11.035 1.00 96.06 88 GLY A N 1
ATOM 683 C CA . GLY A 1 88 ? 6.956 4.215 10.440 1.00 96.06 88 GLY A CA 1
ATOM 684 C C . GLY A 1 88 ? 6.340 3.615 9.172 1.00 96.06 88 GLY A C 1
ATOM 685 O O . GLY A 1 88 ? 6.837 2.605 8.692 1.00 96.06 88 GLY A O 1
ATOM 686 N N . SER A 1 89 ? 5.282 4.226 8.627 1.00 97.56 89 SER A N 1
ATOM 687 C CA . SER A 1 89 ? 4.594 3.755 7.414 1.00 97.56 89 SER A CA 1
ATOM 688 C C . SER A 1 89 ? 5.103 4.362 6.102 1.00 97.56 89 SER A C 1
ATOM 690 O O . SER A 1 89 ? 4.543 4.069 5.049 1.00 97.56 89 SER A O 1
ATOM 692 N N . VAL A 1 90 ? 6.120 5.228 6.155 1.00 97.44 90 VAL A N 1
ATOM 693 C CA . VAL A 1 90 ? 6.643 5.934 4.976 1.00 97.44 90 VAL A CA 1
ATOM 694 C C . VAL A 1 90 ? 7.300 4.930 4.017 1.00 97.44 90 VAL A C 1
ATOM 696 O O . VAL A 1 90 ? 8.212 4.217 4.448 1.00 97.44 90 VAL A O 1
ATOM 699 N N . PRO A 1 91 ? 6.886 4.876 2.737 1.00 96.06 91 PRO A N 1
ATOM 700 C CA . PRO A 1 91 ? 7.558 4.092 1.710 1.00 96.06 91 PRO A CA 1
ATOM 701 C C . PRO A 1 91 ? 9.057 4.410 1.592 1.00 96.06 91 PRO A C 1
ATOM 703 O O . PRO A 1 91 ? 9.455 5.572 1.708 1.00 96.06 91 PRO A O 1
ATOM 706 N N . PRO A 1 92 ? 9.914 3.413 1.310 1.00 95.56 92 PRO A N 1
ATOM 707 C CA . PRO A 1 92 ? 11.290 3.692 0.934 1.00 95.56 92 PRO A CA 1
ATOM 708 C C . PRO A 1 92 ? 11.325 4.440 -0.412 1.00 95.56 92 PRO A C 1
ATOM 710 O O . PRO A 1 92 ? 10.581 4.083 -1.331 1.00 95.56 92 PRO A O 1
ATOM 713 N N . PRO A 1 93 ? 12.204 5.445 -0.572 1.00 93.06 93 PRO A N 1
ATOM 714 C CA . PRO A 1 93 ? 12.278 6.199 -1.815 1.00 93.06 93 PRO A CA 1
ATOM 715 C C . PRO A 1 93 ? 12.751 5.308 -2.979 1.00 93.06 93 PRO A C 1
ATOM 717 O O . PRO A 1 93 ? 13.563 4.399 -2.756 1.00 93.06 93 PRO A O 1
ATOM 720 N N . PRO A 1 94 ? 12.315 5.588 -4.221 1.00 92.50 94 PRO A N 1
ATOM 721 C CA . PRO A 1 94 ? 12.831 4.936 -5.421 1.00 92.50 94 PRO A CA 1
ATOM 722 C C . PRO A 1 94 ? 14.355 5.051 -5.541 1.00 92.50 94 PRO A C 1
ATOM 724 O O . PRO A 1 94 ? 14.958 6.038 -5.113 1.00 92.50 94 PRO A O 1
ATOM 727 N N . GLN A 1 95 ? 14.997 4.060 -6.169 1.00 90.19 95 GLN A N 1
ATOM 728 C CA . GLN A 1 95 ? 16.455 4.040 -6.351 1.00 90.19 95 GLN A CA 1
ATOM 729 C C . GLN A 1 95 ? 16.863 3.525 -7.734 1.00 90.19 95 GLN A C 1
ATOM 731 O O . GLN A 1 95 ? 16.589 2.373 -8.098 1.00 90.19 95 GLN A O 1
ATOM 736 N N . GLY A 1 96 ? 17.602 4.351 -8.482 1.00 87.44 96 GLY A N 1
ATOM 737 C CA . GLY A 1 96 ? 18.038 4.039 -9.846 1.00 87.44 96 GLY A CA 1
ATOM 738 C C . GLY A 1 96 ? 16.840 3.805 -10.770 1.00 87.44 96 GLY A C 1
ATOM 739 O O . GLY A 1 96 ? 15.887 4.576 -10.743 1.00 87.44 96 GLY A O 1
ATOM 740 N N . CYS A 1 97 ? 16.864 2.710 -11.533 1.00 87.94 97 CYS A N 1
ATOM 741 C CA . CYS A 1 97 ? 15.734 2.258 -12.361 1.00 87.94 97 CYS A CA 1
ATOM 742 C C . CYS A 1 97 ? 14.674 1.443 -11.602 1.00 87.94 97 CYS A C 1
ATOM 744 O O . CYS A 1 97 ? 13.848 0.770 -12.215 1.00 87.94 97 CYS A O 1
ATOM 746 N N . GLY A 1 98 ? 14.710 1.479 -10.268 1.00 91.81 98 GLY A N 1
ATOM 747 C CA . GLY A 1 98 ? 13.733 0.811 -9.420 1.00 91.81 98 GLY A CA 1
ATOM 748 C C . GLY A 1 98 ? 12.771 1.807 -8.804 1.00 91.81 98 GLY A C 1
ATOM 749 O O . GLY A 1 98 ? 13.202 2.659 -8.024 1.00 91.81 98 GLY A O 1
ATOM 750 N N . GLY A 1 99 ? 11.489 1.668 -9.126 1.00 94.44 99 GLY A N 1
ATOM 751 C CA . GLY A 1 99 ? 10.415 2.283 -8.353 1.00 94.44 99 GLY A CA 1
ATOM 752 C C . GLY A 1 99 ? 10.158 1.528 -7.048 1.00 94.44 99 GLY A C 1
ATOM 753 O O . GLY A 1 99 ? 10.721 0.453 -6.816 1.00 94.44 99 GLY A O 1
ATOM 754 N N . THR A 1 100 ? 9.270 2.068 -6.224 1.00 96.69 100 THR A N 1
ATOM 755 C CA . THR A 1 100 ? 8.804 1.429 -4.991 1.00 96.69 100 THR A CA 1
ATOM 756 C C . THR A 1 100 ? 7.300 1.214 -5.069 1.00 96.69 100 THR A C 1
ATOM 758 O O . THR A 1 100 ? 6.542 2.166 -5.232 1.00 96.69 100 THR A O 1
ATOM 761 N N . LEU A 1 101 ? 6.858 -0.029 -4.904 1.00 97.50 101 LEU A N 1
ATOM 762 C CA . LEU A 1 101 ? 5.467 -0.384 -4.646 1.00 97.50 101 LEU A CA 1
ATOM 763 C C . LEU A 1 101 ? 5.307 -0.671 -3.154 1.00 97.50 101 LEU A C 1
ATOM 765 O O . LEU A 1 101 ? 6.033 -1.489 -2.600 1.00 97.50 101 LEU A O 1
ATOM 769 N N . SER A 1 102 ? 4.365 -0.002 -2.500 1.00 98.19 102 SER A N 1
ATOM 770 C CA . SER A 1 102 ? 4.004 -0.269 -1.107 1.00 98.19 102 SER A CA 1
ATOM 771 C C . SER A 1 102 ? 2.562 -0.739 -1.041 1.00 98.19 102 SER A C 1
ATOM 773 O O . SER A 1 102 ? 1.679 -0.084 -1.590 1.00 98.19 102 SER A O 1
ATOM 775 N N . VAL A 1 103 ? 2.331 -1.869 -0.378 1.00 98.19 103 VAL A N 1
ATOM 776 C CA . VAL A 1 103 ? 1.007 -2.483 -0.245 1.00 98.19 103 VAL A CA 1
ATOM 777 C C . VAL A 1 103 ? 0.622 -2.552 1.222 1.00 98.19 103 VAL A C 1
ATOM 779 O O . VAL A 1 103 ? 1.332 -3.163 2.018 1.00 98.19 103 VAL A O 1
ATOM 782 N N . LEU A 1 104 ? -0.511 -1.948 1.571 1.00 98.12 104 LEU A N 1
ATOM 783 C CA . LEU A 1 104 ? -1.136 -2.015 2.888 1.00 98.12 104 LEU A CA 1
ATOM 784 C C . LEU A 1 104 ? -2.075 -3.217 2.960 1.00 98.12 104 LEU A C 1
ATOM 786 O O . LEU A 1 104 ? -2.954 -3.356 2.114 1.00 98.12 104 LEU A O 1
ATOM 790 N N . TYR A 1 105 ? -1.954 -4.053 3.987 1.00 97.69 105 TYR A N 1
ATOM 791 C CA . TYR A 1 105 ? -2.790 -5.247 4.132 1.00 97.69 105 TYR A CA 1
ATOM 792 C C . TYR A 1 105 ? -2.940 -5.699 5.591 1.00 97.69 105 TYR A C 1
ATOM 794 O O . TYR A 1 105 ? -2.314 -5.174 6.519 1.00 97.69 105 TYR A O 1
ATOM 802 N N . VAL A 1 106 ? -3.794 -6.697 5.800 1.00 96.56 106 VAL A N 1
ATOM 803 C CA . VAL A 1 106 ? -3.931 -7.442 7.060 1.00 96.56 106 VAL A CA 1
ATOM 804 C C . VAL A 1 106 ? -3.830 -8.942 6.795 1.00 96.56 106 VAL A C 1
ATOM 806 O O . VAL A 1 106 ? -3.965 -9.380 5.663 1.00 96.56 106 VAL A O 1
ATOM 809 N N . GLY A 1 107 ? -3.592 -9.742 7.835 1.00 93.94 107 GLY A N 1
ATOM 810 C CA . GLY A 1 107 ? -3.507 -11.196 7.686 1.00 93.94 107 GLY A CA 1
ATOM 811 C C . GLY A 1 107 ? -2.182 -11.667 7.096 1.00 93.94 107 GLY A C 1
ATOM 812 O O . GLY A 1 107 ? -1.113 -11.218 7.535 1.00 93.94 107 GLY A O 1
ATOM 813 N N . ASP A 1 108 ? -2.272 -12.606 6.160 1.00 94.44 108 ASP A N 1
ATOM 814 C CA . ASP A 1 108 ? -1.125 -13.269 5.542 1.00 94.44 108 ASP A CA 1
ATOM 815 C C . ASP A 1 108 ? -0.326 -12.320 4.651 1.00 94.44 108 ASP A C 1
ATOM 817 O O . ASP A 1 108 ? -0.853 -11.345 4.114 1.00 94.44 108 ASP A O 1
ATOM 821 N N . GLU A 1 109 ? 0.971 -12.592 4.534 1.00 95.38 109 GLU A N 1
ATOM 822 C CA . GLU A 1 109 ? 1.908 -11.758 3.782 1.00 95.38 109 GLU A CA 1
ATOM 823 C C . GLU A 1 109 ? 1.489 -11.612 2.317 1.00 95.38 109 GLU A C 1
ATOM 825 O O . GLU A 1 109 ? 1.051 -12.576 1.695 1.00 95.38 109 GLU A O 1
ATOM 830 N N . ILE A 1 110 ? 1.593 -10.393 1.782 1.00 96.50 110 ILE A N 1
ATOM 831 C CA . ILE A 1 110 ? 1.469 -10.126 0.347 1.00 96.50 110 ILE A CA 1
ATOM 832 C C . ILE A 1 110 ? 2.771 -10.562 -0.316 1.00 96.50 110 ILE A C 1
ATOM 834 O O . ILE A 1 110 ? 3.852 -10.171 0.121 1.00 96.50 110 ILE A O 1
ATOM 838 N N . THR A 1 111 ? 2.656 -11.371 -1.360 1.00 95.12 111 THR A N 1
ATOM 839 C CA . THR A 1 111 ? 3.779 -11.898 -2.138 1.00 95.12 111 THR A CA 1
ATOM 840 C C . THR A 1 111 ? 3.760 -11.327 -3.551 1.00 95.12 111 THR A C 1
ATOM 842 O O . THR A 1 111 ? 2.819 -10.630 -3.920 1.00 95.12 111 THR A O 1
ATOM 845 N N . GLU A 1 112 ? 4.794 -11.604 -4.348 1.00 93.88 112 GLU A N 1
ATOM 846 C CA . GLU A 1 112 ? 4.862 -11.147 -5.744 1.00 93.88 112 GLU A CA 1
ATOM 847 C C . GLU A 1 112 ? 3.681 -11.646 -6.589 1.00 93.88 112 GLU A C 1
ATOM 849 O O . GLU A 1 112 ? 3.194 -10.905 -7.437 1.00 93.88 112 GLU A O 1
ATOM 854 N N . ASP A 1 113 ? 3.167 -12.844 -6.297 1.00 93.31 113 ASP A N 1
ATOM 855 C CA . ASP A 1 113 ? 2.031 -13.450 -7.004 1.00 93.31 113 ASP A CA 1
ATOM 856 C C . ASP A 1 113 ? 0.698 -12.717 -6.749 1.00 93.31 113 ASP A C 1
ATOM 858 O O . ASP A 1 113 ? -0.270 -12.899 -7.485 1.00 93.31 113 ASP A O 1
ATOM 862 N N . ASP A 1 114 ? 0.629 -11.887 -5.702 1.00 95.31 114 ASP A N 1
ATOM 863 C CA . ASP A 1 114 ? -0.540 -11.062 -5.382 1.00 95.31 114 ASP A CA 1
ATOM 864 C C . ASP A 1 114 ? -0.496 -9.677 -6.057 1.00 95.31 114 ASP A C 1
ATOM 866 O O . ASP A 1 114 ? -1.446 -8.893 -5.937 1.00 95.31 114 ASP A O 1
ATOM 870 N N . LEU A 1 115 ? 0.626 -9.329 -6.694 1.00 95.69 115 LEU A N 1
ATOM 871 C CA . LEU A 1 115 ? 0.859 -8.012 -7.283 1.00 95.69 115 LEU A CA 1
ATOM 872 C C . LEU A 1 115 ? 0.322 -7.956 -8.720 1.00 95.69 115 LEU A C 1
ATOM 874 O O . LEU A 1 115 ? 0.244 -8.977 -9.400 1.00 95.69 115 LEU A O 1
ATOM 878 N N . PRO A 1 116 ? -0.084 -6.772 -9.205 1.00 92.81 116 PRO A N 1
ATOM 879 C CA . PRO A 1 116 ? -0.676 -6.658 -10.531 1.00 92.81 116 PRO A CA 1
ATOM 880 C C . PRO A 1 116 ? 0.364 -6.838 -11.641 1.00 92.81 116 PRO A C 1
ATOM 882 O O . PRO A 1 116 ? 1.480 -6.349 -11.540 1.00 92.81 116 PRO A O 1
ATOM 885 N N . ASP A 1 117 ? -0.048 -7.420 -12.765 1.00 88.81 117 ASP A N 1
ATOM 886 C CA . ASP A 1 117 ? 0.798 -7.530 -13.964 1.00 88.81 117 ASP A CA 1
ATOM 887 C C . ASP A 1 117 ? 1.025 -6.189 -14.682 1.00 88.81 117 ASP A C 1
ATOM 889 O O . ASP A 1 117 ? 1.893 -6.067 -15.549 1.00 88.81 117 ASP A O 1
ATOM 893 N N . GLU A 1 118 ? 0.206 -5.179 -14.376 1.00 86.44 118 GLU A N 1
ATOM 894 C CA . GLU A 1 118 ? 0.249 -3.861 -14.998 1.00 86.44 118 GLU A CA 1
ATOM 895 C C . GLU A 1 118 ? 0.270 -2.758 -13.938 1.00 86.44 118 GLU A C 1
ATOM 897 O O . 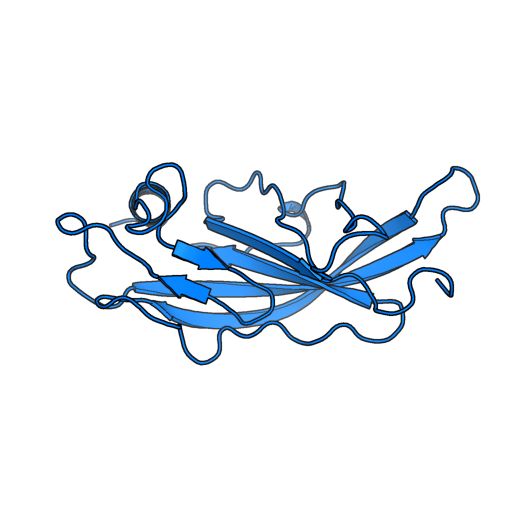GLU A 1 118 ? -0.615 -2.652 -13.086 1.00 86.44 118 GLU A O 1
ATOM 902 N N . LEU A 1 119 ? 1.257 -1.867 -14.048 1.00 87.69 119 LEU A N 1
ATOM 903 C CA . LEU A 1 119 ? 1.347 -0.655 -13.245 1.00 87.69 119 LEU A CA 1
ATOM 904 C C . LEU A 1 119 ? 1.058 0.565 -14.105 1.00 87.69 119 LEU A C 1
ATOM 906 O O . LEU A 1 119 ? 1.591 0.731 -15.205 1.00 87.69 119 LEU A O 1
ATOM 910 N N . ARG A 1 120 ? 0.233 1.460 -13.569 1.00 85.38 120 ARG A N 1
ATOM 911 C CA . ARG A 1 120 ? 0.012 2.769 -14.177 1.00 85.3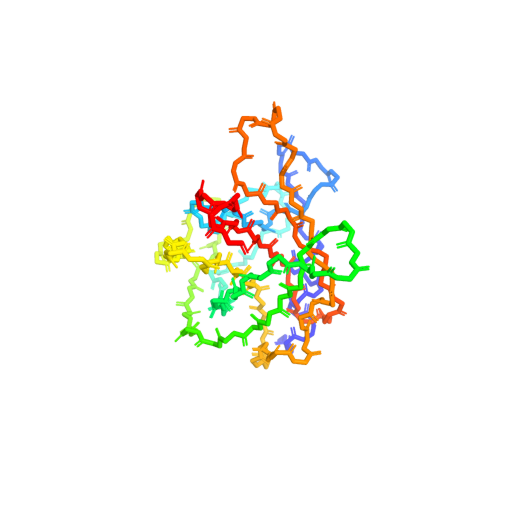8 120 ARG A CA 1
ATOM 912 C C . ARG A 1 120 ? 1.186 3.680 -13.841 1.00 85.38 120 ARG A C 1
ATOM 914 O O . ARG A 1 120 ? 1.716 3.644 -12.736 1.00 85.38 120 ARG A O 1
ATOM 921 N N . LEU A 1 121 ? 1.577 4.512 -14.797 1.00 83.75 121 LEU A N 1
ATOM 922 C CA . LEU A 1 121 ? 2.530 5.587 -14.554 1.00 83.75 121 LEU A CA 1
ATOM 923 C C . LEU A 1 121 ? 1.770 6.898 -14.349 1.00 83.75 121 LEU A C 1
ATOM 925 O O . LEU A 1 121 ? 0.749 7.110 -15.014 1.00 83.75 121 LEU A O 1
ATOM 929 N N . PRO A 1 122 ? 2.241 7.779 -13.450 1.00 81.25 122 PRO A N 1
ATOM 930 C CA . PRO A 1 122 ? 1.756 9.147 -13.398 1.00 81.25 122 PRO A CA 1
ATOM 931 C C . PRO A 1 122 ? 1.872 9.796 -14.780 1.00 81.25 122 PRO A C 1
ATOM 933 O O . PRO A 1 122 ? 2.845 9.571 -15.504 1.00 81.25 122 PRO A O 1
ATOM 936 N N . SER A 1 123 ? 0.875 10.600 -15.152 1.00 74.38 123 SER A N 1
ATOM 937 C CA . SER A 1 123 ? 0.974 11.415 -16.365 1.00 74.38 123 SER A CA 1
ATOM 938 C C . SER A 1 123 ? 2.174 12.356 -16.251 1.00 74.38 123 SER A C 1
ATOM 940 O O . SER A 1 123 ? 2.446 12.869 -15.167 1.00 74.38 123 SER A O 1
ATOM 942 N N . THR A 1 124 ? 2.852 12.642 -17.362 1.00 71.00 124 THR A N 1
ATOM 943 C CA . THR A 1 124 ? 3.970 13.602 -17.400 1.00 71.00 124 THR A CA 1
ATOM 944 C C . THR A 1 124 ? 3.575 15.006 -16.942 1.00 71.00 124 THR A C 1
ATOM 946 O O . THR A 1 124 ? 4.430 15.755 -16.486 1.00 71.00 124 THR A O 1
ATOM 949 N N . ASP A 1 125 ? 2.284 15.338 -17.023 1.00 72.12 125 ASP A N 1
ATOM 950 C CA . ASP A 1 125 ? 1.726 16.631 -16.607 1.00 72.12 125 ASP A CA 1
ATOM 951 C C . ASP A 1 125 ? 1.160 16.609 -15.172 1.00 72.12 125 ASP A C 1
ATOM 953 O O . ASP A 1 125 ? 0.573 17.586 -14.705 1.00 72.12 125 ASP A O 1
ATOM 957 N N . SER A 1 126 ? 1.285 15.480 -14.467 1.00 73.19 126 SER A N 1
ATOM 958 C CA . SER A 1 126 ? 0.838 15.330 -13.081 1.00 73.19 126 SER A CA 1
ATOM 959 C C . SER A 1 126 ? 1.793 16.044 -12.124 1.00 73.19 126 SER A C 1
ATOM 961 O O . SER A 1 126 ? 3.005 15.869 -12.196 1.00 73.19 126 SER A O 1
ATOM 963 N N . SER A 1 127 ? 1.247 16.782 -11.154 1.00 75.38 127 SER A N 1
ATOM 964 C CA . SER A 1 127 ? 2.024 17.288 -10.011 1.00 75.38 127 SER A CA 1
ATOM 965 C C . SER A 1 127 ? 2.345 16.208 -8.971 1.00 75.38 127 SER A C 1
ATOM 967 O O . SER A 1 127 ? 2.997 16.501 -7.973 1.00 75.38 127 SER A O 1
ATOM 969 N N . ILE A 1 128 ? 1.813 14.998 -9.156 1.00 78.25 128 ILE A N 1
ATOM 970 C CA . ILE A 1 128 ? 1.977 13.844 -8.272 1.00 78.25 128 ILE A CA 1
ATOM 971 C C . ILE A 1 128 ? 2.876 12.836 -8.985 1.00 78.25 128 ILE A C 1
ATOM 973 O O . ILE A 1 128 ? 2.586 12.457 -10.122 1.00 78.25 128 ILE A O 1
ATOM 977 N N . ASP A 1 129 ? 3.935 12.405 -8.307 1.00 86.75 129 ASP A N 1
ATOM 978 C CA . ASP A 1 129 ? 4.972 11.490 -8.793 1.00 86.75 129 ASP A CA 1
ATOM 979 C C . ASP A 1 129 ? 4.717 10.025 -8.398 1.00 86.75 129 ASP A C 1
ATOM 981 O O . ASP A 1 129 ? 5.589 9.180 -8.568 1.00 86.75 129 ASP A O 1
ATOM 985 N N . TRP A 1 130 ? 3.517 9.712 -7.909 1.00 91.19 130 TRP A N 1
ATOM 986 C CA . TRP A 1 130 ? 3.064 8.379 -7.518 1.00 91.19 130 TRP A CA 1
ATOM 987 C C . TRP A 1 130 ? 1.645 8.092 -8.027 1.00 91.19 130 TRP A C 1
ATOM 989 O O . TRP A 1 130 ? 0.915 8.986 -8.462 1.00 91.19 130 TRP A O 1
ATOM 999 N N . THR A 1 131 ? 1.242 6.824 -8.002 1.00 92.25 131 THR A N 1
ATOM 1000 C CA . THR A 1 131 ? -0.101 6.389 -8.400 1.00 92.25 131 THR A CA 1
ATOM 1001 C C . THR A 1 131 ? -0.693 5.384 -7.420 1.00 92.25 131 THR A C 1
ATOM 1003 O O . THR A 1 131 ? 0.040 4.689 -6.717 1.00 92.25 131 THR A O 1
ATOM 1006 N N . LEU A 1 132 ? -2.022 5.286 -7.402 1.00 91.50 132 LEU A N 1
ATOM 1007 C CA . LEU A 1 132 ? -2.730 4.215 -6.707 1.00 91.50 132 LEU A CA 1
ATOM 1008 C C . LEU A 1 132 ? -2.665 2.927 -7.524 1.0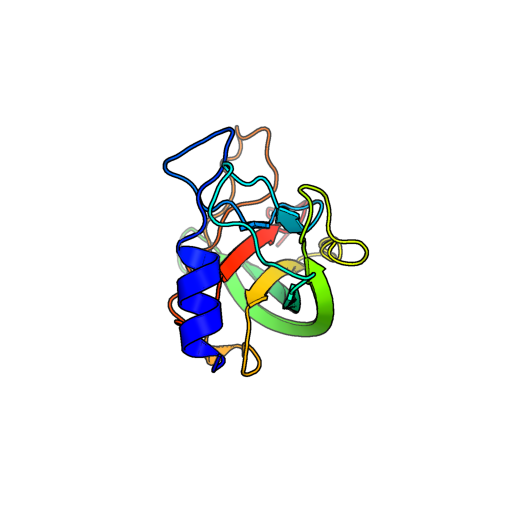0 91.50 132 LEU A C 1
ATOM 1010 O O . LEU A 1 132 ? -2.762 2.944 -8.755 1.00 91.50 132 LEU A O 1
ATOM 1014 N N . VAL A 1 133 ? -2.554 1.807 -6.822 1.00 93.00 133 VAL A N 1
ATOM 1015 C CA . VAL A 1 133 ? -2.460 0.479 -7.420 1.00 93.00 133 VAL A CA 1
ATOM 1016 C C . VAL A 1 133 ? -3.741 -0.294 -7.166 1.00 93.00 133 VAL A C 1
ATOM 1018 O O . VAL A 1 133 ? -4.249 -0.346 -6.049 1.00 93.00 133 VAL A O 1
ATOM 1021 N N . VAL A 1 134 ? -4.267 -0.910 -8.223 1.00 90.12 134 VAL A N 1
ATOM 1022 C CA . VAL A 1 134 ? -5.410 -1.814 -8.103 1.00 90.12 134 VAL A CA 1
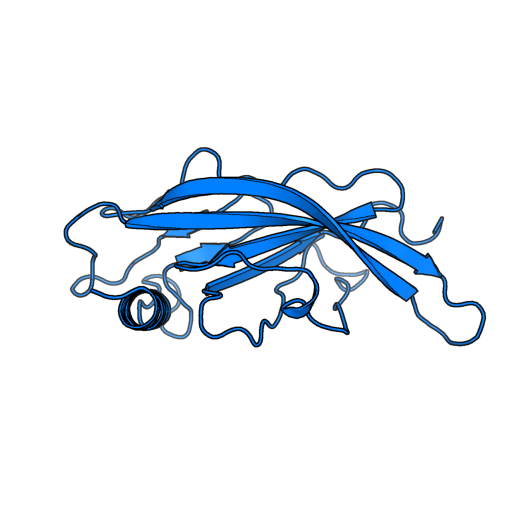ATOM 1023 C C . VAL A 1 134 ? -4.885 -3.180 -7.685 1.00 90.12 134 VAL A C 1
ATOM 1025 O O . VAL A 1 134 ? -4.122 -3.800 -8.419 1.00 90.12 134 VAL A O 1
ATOM 1028 N N . LEU A 1 135 ? -5.295 -3.626 -6.503 1.00 92.19 135 LEU A N 1
ATOM 1029 C CA . LEU A 1 135 ? -4.901 -4.903 -5.919 1.00 92.19 135 LEU A CA 1
ATOM 1030 C C . LEU A 1 135 ? -6.100 -5.850 -5.930 1.00 92.19 135 LEU A C 1
ATOM 1032 O O . LEU A 1 135 ? -7.218 -5.446 -5.609 1.00 92.19 135 LEU A O 1
ATOM 1036 N N . THR A 1 136 ? -5.867 -7.103 -6.309 1.00 89.44 136 THR A N 1
ATOM 1037 C CA . THR A 1 136 ? -6.908 -8.140 -6.403 1.00 89.44 136 THR A CA 1
ATOM 1038 C C . THR A 1 136 ? -6.992 -9.005 -5.150 1.00 89.44 136 THR A C 1
ATOM 1040 O O . THR A 1 136 ? -8.020 -9.632 -4.918 1.00 89.44 136 THR A O 1
ATOM 1043 N N . ALA A 1 137 ? -5.945 -9.023 -4.320 1.00 92.69 137 ALA A N 1
ATOM 1044 C CA . ALA A 1 137 ? -5.935 -9.769 -3.071 1.00 92.69 137 ALA A CA 1
ATOM 1045 C C . ALA A 1 137 ? -6.951 -9.199 -2.062 1.00 92.69 137 ALA A C 1
ATOM 1047 O O . ALA A 1 137 ? -6.858 -8.040 -1.650 1.00 92.69 137 ALA A O 1
ATOM 1048 N N . ASP A 1 138 ? -7.871 -10.036 -1.575 1.00 92.81 138 ASP A N 1
ATOM 1049 C CA . ASP A 1 138 ? -8.930 -9.627 -0.635 1.00 92.81 138 ASP A CA 1
ATOM 1050 C C . ASP A 1 138 ? -8.394 -9.043 0.677 1.00 92.81 138 ASP A C 1
ATOM 1052 O O . ASP A 1 138 ? -9.014 -8.175 1.292 1.00 92.81 138 ASP A O 1
ATOM 1056 N N . ARG A 1 139 ? -7.195 -9.454 1.084 1.00 95.00 139 ARG A N 1
ATOM 1057 C CA . ARG A 1 139 ? -6.530 -8.964 2.295 1.00 95.00 139 ARG A CA 1
ATOM 1058 C C . ARG A 1 139 ? -5.818 -7.616 2.122 1.00 95.00 139 ARG A C 1
ATOM 1060 O O . ARG A 1 139 ? -5.468 -6.977 3.118 1.00 95.00 139 ARG A O 1
ATOM 1067 N N . ALA A 1 140 ? -5.613 -7.173 0.879 1.00 96.38 140 ALA A N 1
ATOM 1068 C CA . ALA A 1 140 ? -5.020 -5.879 0.568 1.00 96.38 140 ALA A CA 1
ATOM 1069 C C . ALA A 1 140 ? -6.035 -4.749 0.760 1.00 96.38 140 ALA A C 1
ATOM 1071 O O . ALA A 1 140 ? -7.177 -4.841 0.315 1.00 96.38 140 ALA A O 1
ATOM 1072 N N . LEU A 1 141 ? -5.616 -3.682 1.434 1.00 95.69 141 LEU A N 1
ATOM 1073 C CA . LEU A 1 141 ? -6.449 -2.535 1.794 1.00 95.69 141 LEU A CA 1
ATOM 1074 C C . LEU A 1 141 ? -6.231 -1.354 0.850 1.00 95.69 141 LEU A C 1
ATOM 1076 O O . LEU A 1 141 ? -7.198 -0.697 0.479 1.00 95.69 141 LEU A O 1
ATOM 1080 N N . ASP A 1 142 ? -4.975 -1.086 0.495 1.00 96.25 142 ASP A N 1
ATOM 1081 C CA . ASP A 1 142 ? -4.580 -0.012 -0.416 1.00 96.25 142 ASP A CA 1
ATOM 1082 C C . ASP A 1 142 ? -3.150 -0.252 -0.923 1.00 96.25 142 ASP A C 1
ATOM 1084 O O . ASP A 1 142 ? -2.403 -1.044 -0.338 1.00 96.25 142 ASP A O 1
ATOM 1088 N N . GLY A 1 143 ? -2.742 0.440 -1.982 1.00 96.56 143 GLY A N 1
ATOM 1089 C CA . GLY A 1 143 ? -1.379 0.359 -2.489 1.00 96.56 143 GLY A CA 1
ATOM 1090 C C . GLY A 1 143 ? -0.974 1.569 -3.313 1.00 96.56 143 GLY A C 1
ATOM 1091 O O . GLY A 1 143 ? -1.767 2.112 -4.082 1.00 96.56 143 GLY A O 1
ATOM 1092 N N . VAL A 1 144 ? 0.289 1.963 -3.177 1.00 96.31 144 VAL A N 1
ATOM 1093 C CA . VAL A 1 144 ? 0.876 3.075 -3.931 1.00 96.31 144 VAL A CA 1
ATOM 1094 C C . VAL A 1 144 ? 2.126 2.629 -4.661 1.00 96.31 144 VAL A C 1
ATOM 1096 O O . VAL A 1 144 ? 2.964 1.909 -4.116 1.00 96.31 144 VAL A O 1
ATOM 1099 N N . PHE A 1 145 ? 2.264 3.093 -5.895 1.00 95.62 145 PHE A N 1
ATOM 1100 C CA . PHE A 1 145 ? 3.464 2.918 -6.690 1.00 95.62 145 PHE A CA 1
ATOM 1101 C C . PHE A 1 145 ? 4.120 4.269 -6.948 1.00 95.62 145 PHE A C 1
ATOM 1103 O O . PHE A 1 145 ? 3.506 5.161 -7.535 1.00 95.62 145 PHE A O 1
ATOM 1110 N N . GLN A 1 146 ? 5.379 4.392 -6.540 1.00 94.25 146 GLN A N 1
ATOM 1111 C CA . GLN A 1 146 ? 6.239 5.519 -6.862 1.00 94.25 146 GLN A CA 1
ATOM 1112 C C . GLN A 1 146 ? 7.262 5.073 -7.924 1.00 94.25 146 GLN A C 1
ATOM 1114 O O . GLN A 1 146 ? 8.169 4.296 -7.604 1.00 94.25 146 GLN A O 1
ATOM 1119 N N . PRO A 1 147 ? 7.127 5.489 -9.197 1.00 91.19 147 PRO A N 1
ATOM 1120 C CA . PRO A 1 147 ? 8.100 5.195 -10.246 1.00 91.19 147 PRO A CA 1
ATOM 1121 C C . PRO A 1 147 ? 9.504 5.744 -9.950 1.00 91.19 147 PRO A C 1
ATOM 1123 O O . PRO A 1 147 ? 9.678 6.645 -9.129 1.00 91.19 147 PRO A O 1
ATOM 1126 N N . PRO A 1 148 ? 10.533 5.242 -10.656 1.00 88.50 148 PRO A N 1
ATOM 1127 C CA . PRO A 1 148 ? 11.859 5.837 -10.595 1.00 88.50 148 PRO A CA 1
ATOM 1128 C C . PRO A 1 148 ? 11.839 7.267 -11.154 1.00 88.50 148 PRO A C 1
ATOM 1130 O O . PRO A 1 148 ? 11.191 7.547 -12.163 1.00 88.50 148 PRO A O 1
ATOM 1133 N N . ALA A 1 149 ? 12.616 8.159 -10.536 1.00 79.69 149 ALA A N 1
ATOM 1134 C CA . ALA A 1 149 ? 12.641 9.585 -10.877 1.00 79.69 149 ALA A CA 1
ATOM 1135 C C . ALA A 1 149 ? 13.024 9.875 -12.342 1.00 79.69 149 ALA A C 1
ATOM 1137 O O . ALA A 1 149 ? 12.653 10.912 -12.885 1.00 79.69 149 ALA A O 1
ATOM 1138 N N . VAL A 1 150 ? 13.772 8.974 -12.993 1.00 73.50 150 VAL A N 1
ATOM 1139 C CA . VAL A 1 150 ? 14.226 9.148 -14.382 1.00 73.50 150 VAL A CA 1
ATOM 1140 C C . VAL A 1 150 ? 13.942 7.897 -15.211 1.00 73.50 150 VAL A C 1
ATOM 1142 O O . VAL A 1 150 ? 14.850 7.223 -15.689 1.00 73.50 150 VAL A O 1
ATOM 1145 N N . LEU A 1 151 ? 12.655 7.609 -15.409 1.00 71.69 151 LEU A N 1
ATOM 1146 C CA . LEU A 1 151 ? 12.161 6.519 -16.264 1.00 71.69 151 LEU A CA 1
ATOM 1147 C C . LEU A 1 151 ? 12.771 6.496 -17.673 1.00 71.69 151 LEU A C 1
ATOM 1149 O O . LEU A 1 151 ? 12.924 5.428 -18.250 1.00 71.69 151 LEU A O 1
ATOM 1153 N N . GLN A 1 152 ? 13.099 7.656 -18.250 1.00 68.50 152 GLN A N 1
ATOM 1154 C CA . GLN A 1 152 ? 13.620 7.757 -19.623 1.00 68.50 152 GLN A CA 1
ATOM 1155 C C . GLN A 1 152 ? 15.025 7.164 -19.798 1.00 68.50 152 GLN A C 1
ATOM 1157 O O . GLN A 1 152 ? 15.414 6.841 -20.920 1.00 68.50 152 GLN A O 1
ATOM 1162 N N . ASN A 1 153 ? 15.776 7.045 -18.700 1.00 68.44 153 ASN A N 1
ATOM 1163 C CA . ASN A 1 153 ? 17.128 6.484 -18.683 1.00 68.44 153 ASN A CA 1
ATOM 1164 C C . ASN A 1 153 ? 17.132 4.997 -18.288 1.00 68.44 153 ASN A C 1
ATOM 1166 O O . ASN A 1 153 ? 18.197 4.417 -18.072 1.00 68.44 153 ASN A O 1
ATOM 1170 N N . CYS A 1 154 ? 15.932 4.421 -18.206 1.00 70.25 154 CYS A N 1
ATOM 1171 C CA . CYS A 1 154 ? 15.615 3.013 -18.063 1.00 70.25 154 CYS A CA 1
ATOM 1172 C C . CYS A 1 154 ? 14.889 2.557 -19.350 1.00 70.25 154 CYS A C 1
ATOM 1174 O O . CYS A 1 154 ? 14.845 1.333 -19.581 1.00 70.25 154 CYS A O 1
#

Secondary structure (DSSP, 8-state):
--HHHHHHHHHH-BBSS-TTSBSEEEETTEEEE-BPTT---SSPEEEEEEEEEEEEEE-SSSSSEEEEEEEEEEEEEEE-SSSEE-TT-PPPPPBTTEEEEEEEE-SSPP-GGGS-S--PPPPTT-S-S-EE-----TTEEEEEEE--TTGGG-